Protein AF-A0A2Z6LNJ9-F1 (afdb_monomer_lite)

Foldseek 3Di:
DDDDDDDDDDDDDDDDDPDPPPDDDDDDDDPDDDDDFPDWDWWQQAHLPAGWIWGDDQFWIWIWHQDPVRDIGTLDIGGPRFGWQDKDKAADDPVPDDDDPQCPSTIWIWTFTLQQWTFTWGADNVVSDIDTPDIDHQDHGGDDDPGPRNDDDYDPD

pLDDT: mean 86.23, std 16.65, range [38.0, 98.31]

InterPro domains:
  IPR015943 WD40/YVTN repeat-like-containing domain superfamily [G3DSA:2.130.10.10] (36-157)
  IPR018846 RSE1/DDB1/CPSF1, first beta-propeller [PF10433] (37-156)
  IPR050358 RSE1/DDB1/CPSF1 [PTHR10644] (25-156)

Radius of gyration: 22.99 Å; chains: 1; bounding box: 45×40×74 Å

Organism: Trifolium subterraneum (NCBI:txid3900)

Sequence (157 aa):
MAVSEEECSSIKSAPSSSSSSSSRYYLSKSVLRPSAVLQVLYAHLRSPSSNDVVFGKETSIELVVIDEDGNVQTVCDQPVFGIIKDLAVLPWNDKFRARRPQTQGKDLLVALSDSGKLSLLTFCIEMNRFFPITHVQLSNPGNIRDLPGRMLAVDSR

Structure (mmCIF, N/CA/C/O backbone):
data_AF-A0A2Z6LNJ9-F1
#
_entry.id   AF-A0A2Z6LNJ9-F1
#
loop_
_atom_site.group_PDB
_atom_site.id
_atom_site.type_symbol
_atom_site.label_atom_id
_atom_site.label_alt_id
_atom_site.label_comp_id
_atom_site.label_asym_id
_atom_site.label_entity_id
_atom_site.label_seq_id
_atom_site.pdbx_PDB_ins_code
_atom_site.Cartn_x
_atom_site.Cartn_y
_atom_site.Cartn_z
_atom_site.occupancy
_atom_site.B_iso_or_equiv
_atom_site.auth_seq_id
_atom_site.auth_comp_id
_atom_site.auth_asym_id
_atom_site.auth_atom_id
_atom_site.pdbx_PDB_model_num
ATOM 1 N N . MET A 1 1 ? -11.981 -20.558 -36.343 1.00 41.06 1 MET A N 1
ATOM 2 C CA . MET A 1 1 ? -11.396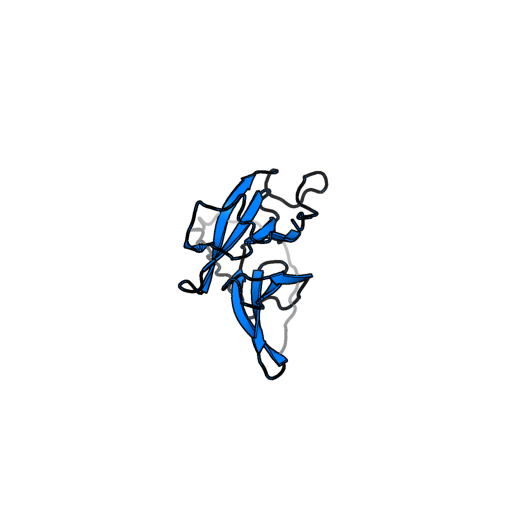 -19.831 -37.489 1.00 41.06 1 MET A CA 1
ATOM 3 C C . MET A 1 1 ? -9.911 -20.124 -37.493 1.00 41.06 1 MET A C 1
ATOM 5 O O . MET A 1 1 ? -9.313 -20.095 -36.426 1.00 41.06 1 MET A O 1
ATOM 9 N N . ALA A 1 2 ? -9.398 -20.544 -38.646 1.00 38.75 2 ALA A N 1
ATOM 10 C CA . ALA A 1 2 ? -8.081 -21.144 -38.820 1.00 38.75 2 ALA A CA 1
ATOM 11 C C . ALA A 1 2 ? -6.946 -20.140 -38.575 1.00 38.75 2 ALA A C 1
ATOM 13 O O . ALA A 1 2 ? -7.030 -18.991 -39.004 1.00 38.75 2 ALA A O 1
ATOM 14 N N . VAL A 1 3 ? -5.903 -20.600 -37.886 1.00 46.44 3 VAL A N 1
ATOM 15 C CA . VAL A 1 3 ? -4.615 -19.915 -37.764 1.00 46.44 3 VAL A CA 1
ATOM 16 C C . VAL A 1 3 ? -3.729 -20.519 -38.847 1.00 46.44 3 VAL A C 1
ATOM 18 O O . VAL A 1 3 ? -3.500 -21.726 -38.830 1.00 46.44 3 VAL A O 1
ATOM 21 N N . SER A 1 4 ? -3.313 -19.714 -39.819 1.00 45.34 4 SER A N 1
ATOM 22 C CA . SER A 1 4 ? -2.368 -20.144 -40.849 1.00 45.34 4 SER A CA 1
ATOM 23 C C . SER A 1 4 ? -0.954 -19.861 -40.355 1.00 45.34 4 SER A C 1
ATOM 25 O O . SER A 1 4 ? -0.609 -18.711 -40.082 1.00 45.34 4 SER A O 1
ATOM 27 N N . GLU A 1 5 ? -0.163 -20.917 -40.217 1.00 55.62 5 GLU A N 1
ATOM 28 C CA . GLU A 1 5 ? 1.285 -20.864 -40.050 1.00 55.62 5 GLU A CA 1
ATOM 29 C C . GLU A 1 5 ? 1.896 -20.690 -41.445 1.00 55.62 5 GLU A C 1
ATOM 31 O O . GLU A 1 5 ? 1.612 -21.496 -42.328 1.00 55.62 5 GLU A O 1
ATOM 36 N N . GLU A 1 6 ? 2.708 -19.654 -41.668 1.00 48.50 6 GLU A N 1
ATOM 37 C CA . GLU A 1 6 ? 3.551 -19.580 -42.864 1.00 48.50 6 GLU A CA 1
ATOM 38 C C . GLU A 1 6 ? 4.981 -19.156 -42.524 1.00 48.50 6 GLU A C 1
ATOM 40 O O . GLU A 1 6 ? 5.261 -18.384 -41.605 1.00 48.50 6 GLU A O 1
ATOM 45 N N . GLU A 1 7 ? 5.868 -19.781 -43.282 1.00 38.00 7 GLU A N 1
ATOM 46 C CA . GLU A 1 7 ? 7.228 -20.177 -42.974 1.00 38.00 7 GLU A CA 1
ATOM 47 C C . GLU A 1 7 ? 8.279 -19.124 -43.359 1.00 38.00 7 GLU A C 1
ATOM 49 O O . GLU A 1 7 ? 8.075 -18.225 -44.176 1.00 38.00 7 GLU A O 1
ATOM 54 N N . CYS A 1 8 ? 9.448 -19.275 -42.745 1.00 44.41 8 CYS A N 1
ATOM 55 C CA . CYS A 1 8 ? 10.665 -18.503 -42.947 1.00 44.41 8 CYS A CA 1
ATOM 56 C C . CYS A 1 8 ? 11.163 -18.575 -44.407 1.00 44.41 8 CYS A C 1
ATOM 58 O O . CYS A 1 8 ? 11.363 -19.670 -44.925 1.00 44.41 8 CYS A O 1
ATOM 60 N N . SER A 1 9 ? 11.478 -17.444 -45.060 1.00 45.81 9 SER A N 1
ATOM 61 C CA . SER A 1 9 ? 12.360 -17.474 -46.242 1.00 45.81 9 SER A CA 1
ATOM 62 C C . SER A 1 9 ? 13.163 -16.186 -46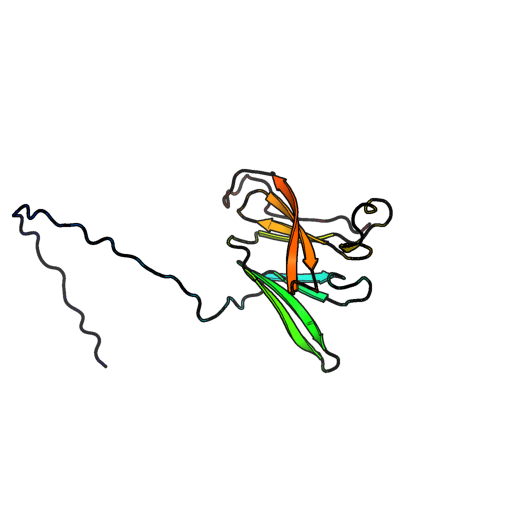.502 1.00 45.81 9 SER A C 1
ATOM 64 O O . SER A 1 9 ? 12.643 -15.085 -46.647 1.00 45.81 9 SER A O 1
ATOM 66 N N . SER A 1 10 ? 14.478 -16.414 -46.588 1.00 43.00 10 SER A N 1
ATOM 67 C CA . SER A 1 10 ? 15.444 -15.899 -47.569 1.00 43.00 10 SER A CA 1
ATOM 68 C C . SER A 1 10 ? 15.731 -14.393 -47.681 1.00 43.00 10 SER A C 1
ATOM 70 O O . SER A 1 10 ? 14.988 -13.604 -48.257 1.00 43.00 10 SER A O 1
ATOM 72 N N . ILE A 1 11 ? 16.958 -14.050 -47.274 1.00 48.50 11 ILE A N 1
ATOM 73 C CA . ILE A 1 11 ? 17.667 -12.794 -47.549 1.00 48.50 11 ILE A CA 1
ATOM 74 C C . ILE A 1 11 ? 17.762 -12.562 -49.069 1.00 48.50 11 ILE A C 1
ATOM 76 O O . ILE A 1 11 ? 18.410 -13.331 -49.781 1.00 48.50 11 ILE A O 1
ATOM 80 N N . LYS A 1 12 ? 17.178 -11.462 -49.557 1.00 41.31 12 LYS A N 1
ATOM 81 C CA . LYS A 1 12 ? 17.527 -10.829 -5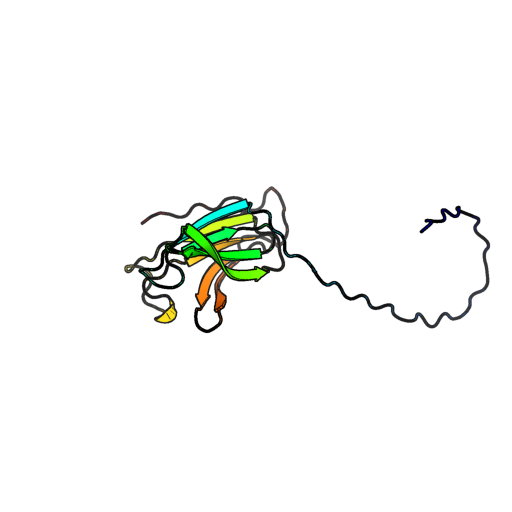0.838 1.00 41.31 12 LYS A CA 1
ATOM 82 C C . LYS A 1 12 ? 17.759 -9.338 -50.607 1.00 41.31 12 LYS A C 1
ATOM 84 O O . LYS A 1 12 ? 16.894 -8.635 -50.095 1.00 41.31 12 LYS A O 1
ATOM 89 N N . SER A 1 13 ? 18.958 -8.884 -50.945 1.00 53.59 13 SER A N 1
ATOM 90 C CA . SER A 1 13 ? 19.441 -7.514 -50.779 1.00 53.59 13 SER A CA 1
ATOM 91 C C . SER A 1 13 ? 19.030 -6.598 -51.947 1.00 53.59 13 SER A C 1
ATOM 93 O O . SER A 1 13 ? 19.048 -7.032 -53.096 1.00 53.59 13 SER A O 1
ATOM 95 N N . ALA A 1 14 ? 18.818 -5.313 -51.609 1.00 45.19 14 ALA A N 1
ATOM 96 C CA . ALA A 1 14 ? 18.644 -4.098 -52.439 1.00 45.19 14 ALA A CA 1
ATOM 97 C C . ALA A 1 14 ? 17.210 -3.765 -52.931 1.00 45.19 14 ALA A C 1
ATOM 99 O O . ALA A 1 14 ? 16.440 -4.689 -53.179 1.00 45.19 14 ALA A O 1
ATOM 100 N N . PRO A 1 15 ? 16.826 -2.471 -53.110 1.00 46.56 15 PRO A N 1
ATOM 101 C CA . PRO A 1 15 ? 17.623 -1.234 -53.086 1.00 46.56 15 PRO A CA 1
ATOM 102 C C . PRO A 1 15 ? 17.237 -0.238 -51.968 1.00 46.56 15 PRO A C 1
ATOM 104 O O . PRO A 1 15 ? 16.186 -0.331 -51.340 1.00 46.56 15 PRO A O 1
ATOM 107 N N . SER A 1 16 ? 18.106 0.747 -51.728 1.00 54.59 16 SER A N 1
ATOM 108 C CA . SER A 1 16 ? 17.915 1.858 -50.789 1.00 54.59 16 SER A CA 1
ATOM 109 C C . SER A 1 16 ? 16.781 2.790 -51.233 1.00 54.59 16 SER A C 1
ATOM 111 O O . SER A 1 16 ? 17.012 3.816 -51.872 1.00 54.59 16 SER A O 1
ATOM 113 N N . SER A 1 17 ? 15.544 2.442 -50.888 1.00 55.84 17 SER A N 1
ATOM 114 C CA . SER A 1 17 ? 14.430 3.385 -50.870 1.00 55.84 17 SER A CA 1
ATOM 115 C C . SER A 1 17 ? 14.550 4.249 -49.620 1.00 55.84 17 SER A C 1
ATOM 117 O O . SER A 1 17 ? 14.635 3.712 -48.514 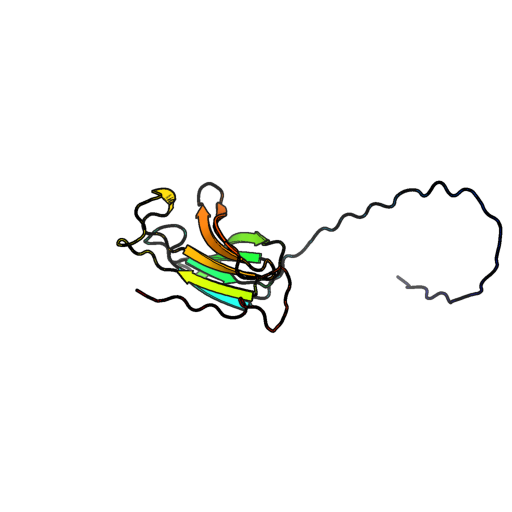1.00 55.84 17 SER A O 1
ATOM 119 N N . SER A 1 18 ? 14.538 5.571 -49.778 1.00 59.91 18 SER A N 1
ATOM 120 C CA . SER A 1 18 ? 14.368 6.532 -48.689 1.00 59.91 18 SER A CA 1
ATOM 121 C C . SER A 1 18 ? 13.032 6.269 -47.988 1.00 59.91 18 SER A C 1
ATOM 123 O O . SER A 1 18 ? 11.999 6.831 -48.351 1.00 59.91 18 SER A O 1
ATOM 125 N N . SER A 1 19 ? 13.032 5.355 -47.021 1.00 60.78 19 SER A N 1
ATOM 126 C CA . SER A 1 19 ? 11.863 5.054 -46.216 1.00 60.78 19 SER A CA 1
ATOM 127 C C . SER A 1 19 ? 11.630 6.251 -45.310 1.00 60.78 19 SER A C 1
ATOM 129 O O . SER A 1 19 ? 12.362 6.441 -44.337 1.00 60.78 19 SER A O 1
ATOM 131 N N . SER A 1 20 ? 10.618 7.063 -45.614 1.00 62.84 20 SER A N 1
ATOM 132 C CA . SER A 1 20 ? 9.990 7.895 -44.594 1.00 62.84 20 SER A CA 1
ATOM 133 C C . SER A 1 20 ? 9.550 6.936 -43.494 1.00 62.84 20 SER A C 1
ATOM 135 O O . SER A 1 20 ? 8.571 6.205 -43.660 1.00 62.84 20 SER A O 1
ATOM 137 N N . SER A 1 21 ? 10.335 6.835 -42.424 1.00 68.44 21 SER A N 1
ATOM 138 C CA . SER A 1 21 ? 10.027 5.955 -41.309 1.00 68.44 21 SER A CA 1
ATOM 139 C C . SER A 1 21 ? 8.726 6.464 -40.698 1.00 68.44 21 SER A C 1
ATOM 141 O O . SER A 1 21 ? 8.740 7.436 -39.943 1.00 68.44 21 SER A O 1
ATOM 143 N N . SER A 1 22 ? 7.582 5.882 -41.065 1.00 77.56 22 SER A N 1
ATOM 144 C CA . SER A 1 22 ? 6.335 6.233 -40.400 1.00 77.56 22 SER A CA 1
ATOM 145 C C . SER A 1 22 ? 6.485 5.776 -38.953 1.00 77.56 22 SER A C 1
ATOM 147 O O . SER A 1 22 ? 6.569 4.571 -38.689 1.00 77.56 22 SER A O 1
ATOM 149 N N . SER A 1 23 ? 6.591 6.722 -38.027 1.00 83.94 23 SER A N 1
ATOM 150 C CA . SER A 1 23 ? 6.661 6.424 -36.602 1.00 83.94 23 SER A CA 1
ATOM 151 C C . SER A 1 23 ? 5.444 5.587 -36.214 1.00 83.94 23 SER A C 1
ATOM 153 O O . SER A 1 23 ? 4.304 5.989 -36.448 1.00 83.94 23 SER A O 1
ATOM 155 N N . ARG A 1 24 ? 5.680 4.390 -35.669 1.00 89.00 24 ARG A N 1
ATOM 156 C CA . ARG A 1 24 ? 4.618 3.533 -35.134 1.00 89.00 24 ARG A CA 1
ATOM 157 C C . ARG A 1 24 ? 4.393 3.895 -33.673 1.00 89.00 24 ARG A C 1
ATOM 159 O O . ARG A 1 24 ? 5.348 3.944 -32.902 1.00 89.00 24 ARG A O 1
ATOM 166 N N . TYR A 1 25 ? 3.138 4.117 -33.307 1.00 92.62 25 TYR A N 1
ATOM 167 C CA . TYR A 1 25 ? 2.724 4.434 -31.945 1.00 92.62 25 TYR A CA 1
ATOM 168 C C . TYR A 1 25 ? 1.860 3.295 -31.414 1.00 92.62 25 TYR A C 1
ATOM 170 O O . TYR A 1 25 ? 0.967 2.817 -32.112 1.00 92.62 25 TYR A O 1
ATOM 178 N N . TYR A 1 26 ? 2.122 2.873 -30.181 1.00 93.88 26 TYR A N 1
ATOM 179 C CA . TYR A 1 26 ? 1.367 1.821 -29.508 1.00 93.88 26 TYR A CA 1
ATOM 180 C C . TYR A 1 26 ? 0.755 2.373 -28.222 1.00 93.88 26 TYR A C 1
ATOM 182 O O . TYR A 1 26 ? 1.386 3.164 -27.521 1.00 93.88 26 TYR A O 1
ATOM 190 N N . LEU A 1 27 ? -0.466 1.936 -27.907 1.00 95.62 27 LEU A N 1
ATOM 191 C CA . LEU A 1 27 ? -1.158 2.245 -26.659 1.00 95.62 27 LEU A CA 1
ATOM 192 C C . LEU A 1 27 ? -1.334 0.956 -25.857 1.00 95.62 27 LEU A C 1
ATOM 194 O O . LEU A 1 27 ? -1.903 -0.011 -26.357 1.00 95.62 27 LEU A O 1
ATOM 198 N N . SER A 1 28 ? -0.878 0.962 -24.606 1.00 92.88 28 SER A N 1
ATOM 199 C CA . SER A 1 28 ? -1.131 -0.125 -23.660 1.00 92.88 28 SER A CA 1
ATOM 200 C C . SER A 1 28 ? -2.338 0.209 -22.783 1.00 92.88 28 SER A C 1
ATOM 202 O O . SER A 1 28 ? -2.459 1.334 -22.293 1.00 92.88 28 SER A O 1
ATOM 204 N N . LYS A 1 29 ? -3.235 -0.762 -22.585 1.00 93.62 29 LYS A N 1
ATOM 205 C CA . LYS A 1 29 ? -4.405 -0.644 -21.708 1.00 93.62 29 LYS A CA 1
ATOM 206 C C . LYS A 1 29 ? -4.655 -1.967 -20.993 1.00 93.62 29 LYS A C 1
ATOM 208 O O . LYS A 1 29 ? -4.731 -3.012 -21.632 1.00 93.62 29 LYS A O 1
ATOM 213 N N . SER A 1 30 ? -4.857 -1.907 -19.682 1.00 89.94 30 SER A N 1
ATOM 214 C CA . SER A 1 30 ? -5.274 -3.063 -18.887 1.00 89.94 30 SER A CA 1
ATOM 215 C C . SER A 1 30 ? -6.797 -3.178 -18.889 1.00 89.94 30 SER A C 1
ATOM 217 O O . SER A 1 30 ? -7.490 -2.222 -18.540 1.00 89.94 30 SER A O 1
ATOM 219 N N . VAL A 1 31 ? -7.319 -4.338 -19.290 1.00 93.12 31 VAL A N 1
ATOM 220 C CA . VAL A 1 31 ? -8.765 -4.634 -19.253 1.00 93.12 31 VAL A CA 1
ATOM 221 C C . VAL A 1 31 ? -9.172 -5.166 -17.882 1.00 93.12 31 VAL A C 1
ATOM 223 O O . VAL A 1 31 ? -10.184 -4.747 -17.330 1.00 93.12 31 VAL A O 1
ATOM 226 N N . LEU A 1 32 ? -8.351 -6.050 -17.317 1.00 90.81 32 LEU A N 1
ATOM 227 C CA . LEU A 1 32 ? -8.523 -6.598 -15.978 1.00 90.81 32 LEU A CA 1
ATOM 228 C C . LEU A 1 32 ? -7.363 -6.144 -15.102 1.00 90.81 32 LEU A C 1
ATOM 230 O O . LEU A 1 32 ? -6.213 -6.101 -15.549 1.00 90.81 32 LEU A O 1
ATOM 234 N N . ARG A 1 33 ? -7.675 -5.784 -13.858 1.00 87.38 33 ARG A N 1
ATOM 235 C CA . ARG A 1 33 ? -6.654 -5.461 -12.862 1.00 87.38 33 ARG A CA 1
ATOM 236 C C . ARG A 1 33 ? -6.112 -6.748 -12.237 1.00 87.38 33 ARG A C 1
ATOM 238 O O . ARG A 1 33 ? -6.850 -7.732 -12.165 1.00 87.38 33 ARG A O 1
ATOM 245 N N . PRO A 1 34 ? -4.853 -6.750 -11.771 1.00 86.81 34 PRO A N 1
ATOM 246 C CA . PRO A 1 34 ? -4.321 -7.861 -10.996 1.00 86.81 34 PRO A CA 1
ATOM 247 C C . PRO A 1 34 ? -5.220 -8.181 -9.795 1.00 86.81 34 PRO A C 1
ATOM 249 O O . PRO A 1 34 ? -5.702 -7.279 -9.104 1.00 86.81 34 PRO A O 1
ATOM 252 N N . SER A 1 35 ? -5.441 -9.470 -9.551 1.00 91.94 35 SER A N 1
ATOM 253 C CA . SER A 1 35 ? -6.284 -9.973 -8.458 1.00 91.94 35 SER A CA 1
ATOM 254 C C . SER A 1 35 ? -5.493 -10.686 -7.362 1.00 91.94 35 SER A C 1
ATOM 256 O O . SER A 1 35 ? -6.022 -10.899 -6.276 1.00 91.94 35 SER A O 1
ATOM 258 N N . ALA A 1 36 ? -4.233 -11.046 -7.618 1.00 97.12 36 ALA A N 1
ATOM 259 C CA . ALA A 1 36 ? -3.391 -11.708 -6.632 1.00 97.12 36 ALA A CA 1
ATOM 260 C C . ALA A 1 36 ? -3.060 -10.756 -5.473 1.00 97.12 36 ALA A C 1
ATOM 262 O O . ALA A 1 36 ? -2.456 -9.700 -5.676 1.00 97.12 36 ALA A O 1
ATOM 263 N N . VAL A 1 37 ? -3.445 -11.156 -4.261 1.00 97.88 37 VAL A N 1
ATOM 264 C CA . VAL A 1 37 ? -3.127 -10.458 -3.013 1.00 97.88 37 VAL A CA 1
ATOM 265 C C . VAL A 1 37 ? -1.888 -11.106 -2.407 1.00 97.88 37 VAL A C 1
ATOM 267 O O . VAL A 1 37 ? -1.889 -12.302 -2.125 1.00 97.88 37 VAL A O 1
ATOM 270 N N . LEU A 1 38 ? -0.825 -10.323 -2.232 1.00 97.25 38 LEU A N 1
ATOM 271 C CA . LEU A 1 38 ? 0.447 -10.793 -1.677 1.00 97.25 38 LEU A CA 1
ATOM 272 C C . LEU A 1 38 ? 0.575 -10.464 -0.189 1.00 97.25 38 LEU A C 1
ATOM 274 O O . LEU A 1 38 ? 1.268 -11.166 0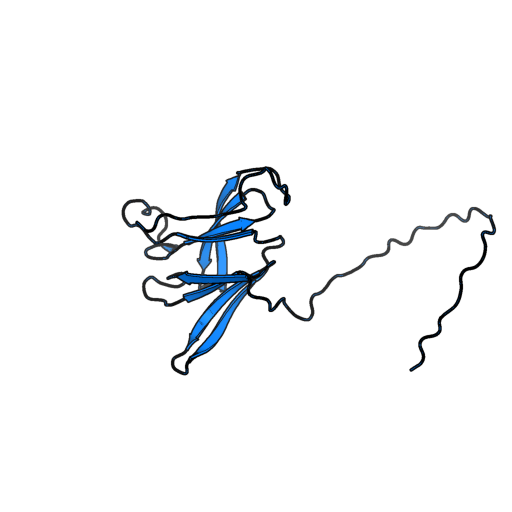.542 1.00 97.25 38 LEU A O 1
ATOM 278 N N . GLN A 1 39 ? -0.083 -9.392 0.253 1.00 97.06 39 GLN A N 1
ATOM 279 C CA . GLN A 1 39 ? -0.053 -8.919 1.631 1.00 97.06 39 GLN A CA 1
ATOM 280 C C . GLN A 1 39 ? -1.432 -8.421 2.053 1.00 97.06 39 GLN A C 1
ATOM 282 O O . GLN A 1 39 ? -2.156 -7.832 1.250 1.00 97.06 39 GLN A O 1
ATOM 287 N N . VAL A 1 40 ? -1.773 -8.634 3.322 1.00 97.88 40 VAL A N 1
ATOM 288 C CA . VAL A 1 40 ? -3.015 -8.154 3.932 1.00 97.88 40 VAL A CA 1
ATOM 289 C C . VAL A 1 40 ? -2.661 -7.430 5.220 1.00 97.88 40 VAL A C 1
ATOM 291 O O . VAL A 1 40 ? -1.963 -7.985 6.067 1.00 97.88 40 VAL A O 1
ATOM 294 N N . LEU A 1 41 ? -3.138 -6.198 5.363 1.00 97.69 41 LEU A N 1
ATOM 295 C CA . LEU A 1 41 ? -2.893 -5.356 6.531 1.00 97.69 41 LEU A CA 1
ATOM 296 C C . LEU A 1 41 ? -4.211 -4.832 7.095 1.00 97.69 41 LEU A C 1
ATOM 298 O O . LEU A 1 41 ? -5.119 -4.511 6.334 1.00 97.69 41 LEU A O 1
ATOM 302 N N . TYR A 1 42 ? -4.277 -4.694 8.417 1.00 96.44 42 TYR A N 1
ATOM 303 C CA . TYR A 1 42 ? -5.395 -4.074 9.131 1.00 96.44 42 TYR A CA 1
ATOM 304 C C . TYR A 1 42 ? -4.958 -2.720 9.683 1.00 96.44 42 TYR A C 1
ATOM 306 O O . TYR A 1 42 ? -3.887 -2.631 10.285 1.00 96.44 42 TYR A O 1
ATOM 314 N N . ALA A 1 43 ? -5.756 -1.674 9.465 1.00 95.56 43 ALA A N 1
ATOM 315 C CA . ALA A 1 43 ? -5.399 -0.311 9.857 1.00 95.56 43 ALA A CA 1
ATOM 316 C C . ALA A 1 43 ? -6.621 0.613 9.999 1.00 95.56 43 ALA A C 1
ATOM 318 O O . ALA A 1 43 ? -7.697 0.321 9.484 1.00 95.56 43 ALA A O 1
ATOM 319 N N . HIS A 1 44 ? -6.412 1.771 10.626 1.00 95.25 44 HIS A N 1
ATOM 320 C CA . HIS A 1 44 ? -7.386 2.861 10.756 1.00 95.25 44 HIS A CA 1
ATOM 321 C C . HIS A 1 44 ? -7.011 4.017 9.811 1.00 95.25 44 HIS A C 1
ATOM 323 O O . HIS A 1 44 ? -6.466 5.046 10.221 1.00 95.25 44 HIS A O 1
ATOM 329 N N . LEU A 1 45 ? -7.211 3.831 8.503 1.00 95.50 45 LEU A N 1
ATOM 330 C CA . LEU A 1 45 ? -6.702 4.738 7.463 1.00 95.50 45 LEU A CA 1
ATOM 331 C C . LEU A 1 45 ? -7.700 5.828 7.076 1.00 95.50 45 LEU A C 1
ATOM 333 O O . LEU A 1 45 ? -7.300 6.944 6.737 1.00 95.50 45 LEU A O 1
ATOM 337 N N . ARG A 1 46 ? -9.001 5.519 7.084 1.00 94.81 46 ARG A N 1
ATOM 338 C CA . ARG A 1 46 ? -10.058 6.490 6.765 1.00 94.81 46 ARG A CA 1
ATOM 339 C C . ARG A 1 46 ? -10.350 7.388 7.964 1.00 94.81 46 ARG A C 1
ATOM 341 O O . ARG A 1 46 ? -10.383 8.613 7.803 1.00 94.81 46 ARG A O 1
ATOM 348 N N . SER A 1 47 ? -10.493 6.817 9.155 1.00 93.38 47 SER A N 1
ATOM 349 C CA . SER A 1 47 ? -10.720 7.520 10.422 1.00 93.38 47 SER A CA 1
ATOM 350 C C . SER A 1 47 ? -10.123 6.727 11.595 1.00 93.38 47 SER A C 1
ATOM 352 O O . SER A 1 47 ? -9.837 5.550 11.430 1.00 93.38 47 SER A O 1
ATOM 354 N N . PRO A 1 48 ? -9.983 7.314 12.798 1.00 91.31 48 PRO A N 1
ATOM 355 C CA . PRO A 1 48 ? -9.464 6.594 13.971 1.00 91.31 48 PRO A CA 1
ATOM 356 C C . PRO A 1 48 ? -10.323 5.400 14.420 1.00 91.31 48 PRO A C 1
ATOM 358 O O . PRO A 1 48 ? -9.884 4.584 15.219 1.00 91.31 48 PRO A O 1
ATOM 361 N N . SER A 1 49 ? -11.569 5.328 13.950 1.00 91.31 49 SER A N 1
ATOM 362 C CA . SER A 1 49 ? -12.541 4.283 14.277 1.00 91.31 49 SER A CA 1
ATOM 363 C C . SER A 1 49 ? -12.839 3.348 13.103 1.00 91.31 49 SER A C 1
ATOM 365 O O . SER A 1 49 ? -13.709 2.487 13.225 1.00 91.31 49 SER A O 1
ATOM 367 N N . SER A 1 50 ? -12.193 3.538 11.947 1.00 93.38 50 SER A N 1
ATOM 368 C CA . SER A 1 50 ? -12.448 2.706 10.776 1.00 93.38 50 SER A CA 1
ATOM 369 C C . SER A 1 50 ? -11.685 1.391 10.863 1.00 93.38 50 SER A C 1
ATOM 371 O O . SER A 1 50 ? -10.488 1.378 11.113 1.00 93.38 50 SER A O 1
ATOM 373 N N . ASN A 1 51 ? -12.374 0.287 10.590 1.00 93.75 51 ASN A N 1
ATOM 374 C CA . ASN A 1 51 ? -11.739 -1.014 10.416 1.00 93.75 51 ASN A CA 1
ATOM 375 C C . ASN A 1 51 ? -11.448 -1.214 8.932 1.00 93.75 51 ASN A C 1
ATOM 377 O O . ASN A 1 51 ? -12.310 -1.669 8.178 1.00 93.75 51 ASN A O 1
ATOM 381 N N . ASP A 1 52 ? -10.255 -0.810 8.509 1.00 96.62 52 ASP A N 1
ATOM 382 C CA . ASP A 1 52 ? -9.849 -0.901 7.116 1.00 96.62 52 ASP A CA 1
ATOM 383 C C . ASP A 1 52 ? -8.929 -2.094 6.885 1.00 96.62 52 ASP A C 1
ATOM 385 O O . ASP A 1 52 ? -8.066 -2.413 7.709 1.00 96.62 52 ASP A O 1
ATOM 389 N N . VAL A 1 53 ? -9.086 -2.720 5.721 1.00 98.06 53 VAL A N 1
ATOM 390 C CA . VAL A 1 53 ? -8.196 -3.776 5.248 1.00 98.06 53 VAL A CA 1
ATOM 391 C C . VAL A 1 53 ? -7.494 -3.285 3.992 1.00 98.06 53 VAL A C 1
ATOM 393 O O . VAL A 1 53 ? -8.118 -2.752 3.076 1.00 98.06 53 VAL A O 1
ATOM 396 N N . VAL A 1 54 ? -6.180 -3.454 3.940 1.00 98.19 54 VAL A N 1
ATOM 397 C CA . VAL A 1 54 ? -5.375 -3.129 2.764 1.00 98.19 54 VAL A CA 1
ATOM 398 C C . VAL A 1 54 ? -4.849 -4.408 2.151 1.00 98.19 54 VAL A C 1
ATOM 400 O O . VAL A 1 54 ? -4.152 -5.181 2.808 1.00 98.19 54 VAL A O 1
ATOM 403 N N . PHE A 1 55 ? -5.134 -4.594 0.870 1.00 98.31 55 PHE A N 1
ATOM 404 C CA . PHE A 1 55 ? -4.505 -5.601 0.038 1.00 98.31 55 PHE A CA 1
ATOM 405 C C . PHE A 1 55 ? -3.308 -4.989 -0.688 1.00 98.31 55 PHE A C 1
ATOM 407 O O . PHE A 1 55 ? -3.438 -4.106 -1.540 1.00 98.31 55 PHE A O 1
ATOM 414 N N . GLY A 1 56 ? -2.122 -5.485 -0.347 1.00 97.75 56 GLY A N 1
ATOM 415 C CA . GLY A 1 56 ? -0.909 -5.277 -1.121 1.00 97.75 56 GLY A CA 1
ATOM 416 C C . GLY A 1 56 ? -0.875 -6.260 -2.277 1.00 97.75 56 GLY A C 1
ATOM 417 O O . GLY A 1 56 ? -0.621 -7.450 -2.075 1.00 97.75 56 GLY A O 1
ATOM 418 N N . LYS A 1 57 ? -1.135 -5.770 -3.487 1.00 97.06 57 LYS A N 1
ATOM 419 C CA . LYS A 1 57 ? -0.879 -6.520 -4.720 1.00 97.06 57 LYS A CA 1
ATOM 420 C C . LYS A 1 57 ? 0.525 -6.193 -5.217 1.00 97.06 57 LYS A C 1
ATOM 422 O O . LYS A 1 57 ? 1.204 -5.326 -4.680 1.00 97.06 57 LYS A O 1
ATOM 427 N N . GLU A 1 58 ? 0.969 -6.860 -6.275 1.00 95.62 58 GLU A N 1
ATOM 428 C CA . GLU A 1 58 ? 2.305 -6.608 -6.830 1.00 95.62 58 GLU A CA 1
ATOM 429 C C . GLU A 1 58 ? 2.476 -5.165 -7.341 1.00 95.62 58 GLU A C 1
ATOM 431 O O . GLU A 1 58 ? 3.511 -4.544 -7.115 1.00 95.62 58 GLU A O 1
ATOM 436 N N . THR A 1 59 ? 1.459 -4.619 -8.017 1.00 96.62 59 THR A N 1
ATOM 437 C CA . THR A 1 59 ? 1.543 -3.327 -8.731 1.00 96.62 59 THR A CA 1
ATOM 438 C C . THR A 1 59 ? 0.460 -2.322 -8.336 1.00 96.62 59 THR A C 1
ATOM 440 O O . THR A 1 59 ? 0.403 -1.214 -8.884 1.00 96.62 59 THR A O 1
ATOM 443 N N . SER A 1 60 ? -0.397 -2.671 -7.376 1.00 97.19 60 SER A N 1
ATOM 444 C CA . SER A 1 60 ? -1.417 -1.773 -6.839 1.00 97.19 60 SER A CA 1
ATOM 445 C C . SER A 1 60 ? -1.654 -1.996 -5.347 1.00 97.19 60 SER A C 1
ATOM 447 O O . SER A 1 60 ? -1.345 -3.051 -4.793 1.00 97.19 60 SER A O 1
ATOM 449 N N . ILE A 1 61 ? -2.180 -0.960 -4.700 1.00 97.94 61 ILE A N 1
ATOM 450 C CA . ILE A 1 61 ? -2.647 -0.989 -3.316 1.00 97.94 61 ILE A CA 1
ATOM 451 C C . ILE A 1 61 ? -4.162 -0.871 -3.374 1.00 97.94 61 ILE A C 1
ATOM 453 O O . ILE A 1 61 ? -4.683 0.097 -3.934 1.00 97.94 61 ILE A O 1
ATOM 457 N N . GLU A 1 62 ? -4.857 -1.834 -2.786 1.00 97.94 62 GLU A N 1
ATOM 458 C CA . GLU A 1 62 ? -6.311 -1.833 -2.726 1.00 97.94 62 GLU A CA 1
ATOM 459 C C . GLU A 1 62 ? -6.777 -1.687 -1.277 1.00 97.94 62 GLU A C 1
ATOM 461 O O . GLU A 1 62 ? -6.373 -2.443 -0.398 1.00 97.94 62 GLU A O 1
ATOM 466 N N . LEU A 1 63 ? -7.611 -0.682 -1.025 1.00 98.06 63 LEU A N 1
ATOM 467 C CA . LEU A 1 63 ? -8.292 -0.468 0.244 1.00 98.06 63 LEU A CA 1
ATOM 468 C C . LEU A 1 63 ? -9.678 -1.096 0.157 1.00 98.06 63 LEU A C 1
ATOM 470 O O . LEU A 1 63 ? -10.468 -0.724 -0.716 1.00 98.06 63 LEU A O 1
ATOM 474 N N . VAL A 1 64 ? -9.985 -1.989 1.089 1.00 97.62 64 VAL A N 1
ATOM 475 C CA . VAL A 1 64 ? -11.280 -2.655 1.189 1.00 97.62 64 VAL A CA 1
ATOM 476 C C . VAL A 1 64 ? -11.859 -2.522 2.594 1.00 97.62 64 VAL A C 1
ATOM 478 O O . VAL A 1 64 ? -11.154 -2.260 3.572 1.00 97.62 64 VAL A O 1
ATOM 481 N N . VAL A 1 65 ? -13.170 -2.702 2.682 1.00 96.62 65 VAL A N 1
ATOM 482 C CA . VAL A 1 65 ? -13.932 -2.750 3.929 1.00 96.62 65 VAL A CA 1
ATOM 483 C C . VAL A 1 65 ? -14.766 -4.015 3.948 1.00 96.62 65 VAL A C 1
ATOM 485 O O . VAL A 1 65 ? -15.195 -4.487 2.898 1.00 96.62 65 VAL A O 1
ATOM 488 N N . ILE A 1 66 ? -14.976 -4.565 5.137 1.00 95.25 66 ILE A N 1
ATOM 489 C CA . ILE A 1 66 ? -15.894 -5.683 5.338 1.00 95.25 66 ILE A CA 1
ATOM 490 C C . ILE A 1 66 ? -17.205 -5.077 5.831 1.00 95.25 66 ILE A C 1
ATOM 492 O O . ILE A 1 66 ? -17.198 -4.343 6.822 1.00 95.25 66 ILE A O 1
ATOM 496 N N . ASP A 1 67 ? -18.292 -5.309 5.101 1.00 92.25 67 ASP A N 1
ATOM 497 C CA . ASP A 1 67 ? -19.618 -4.840 5.500 1.00 92.25 67 ASP A CA 1
ATOM 498 C C . ASP A 1 67 ? -20.237 -5.719 6.601 1.00 92.25 67 ASP A C 1
ATOM 500 O O . ASP A 1 67 ? -19.651 -6.709 7.044 1.00 92.25 67 ASP A O 1
ATOM 504 N N . GLU A 1 68 ? -21.413 -5.324 7.091 1.00 93.44 68 GLU A N 1
ATOM 505 C CA . GLU A 1 68 ? -22.112 -6.026 8.177 1.00 93.44 68 GLU A CA 1
ATOM 506 C C . GLU A 1 68 ? -22.533 -7.452 7.788 1.00 93.44 68 GLU A C 1
ATOM 508 O O . GLU A 1 68 ? -22.607 -8.329 8.648 1.00 93.44 68 GLU A O 1
ATOM 513 N N . ASP A 1 69 ? -22.738 -7.694 6.491 1.00 95.44 69 ASP A N 1
ATOM 514 C CA . ASP A 1 69 ? -23.067 -9.003 5.927 1.00 95.44 69 ASP A CA 1
ATOM 515 C C . ASP A 1 69 ? -21.813 -9.879 5.713 1.00 95.44 69 ASP A C 1
ATOM 517 O O . ASP A 1 69 ? -21.914 -11.044 5.323 1.00 95.44 69 ASP A O 1
ATOM 521 N N . GLY A 1 70 ? -20.618 -9.337 5.979 1.00 92.75 70 GLY A N 1
ATOM 522 C CA . GLY A 1 70 ? -19.337 -10.021 5.828 1.00 92.75 70 GLY A CA 1
ATOM 523 C C . GLY A 1 70 ? -18.765 -9.990 4.409 1.00 92.75 70 GLY A C 1
ATOM 524 O O . GLY A 1 70 ? -17.777 -10.678 4.138 1.00 92.75 70 GLY A O 1
ATOM 525 N N . ASN A 1 71 ? -19.340 -9.206 3.494 1.00 95.75 71 ASN A N 1
ATOM 526 C CA . ASN A 1 71 ? -18.812 -9.060 2.143 1.00 95.75 71 ASN A CA 1
ATOM 527 C C . ASN A 1 71 ? -17.663 -8.053 2.108 1.00 95.75 71 ASN A C 1
ATOM 529 O O . ASN A 1 71 ? -17.668 -7.019 2.777 1.00 95.75 71 ASN A O 1
ATOM 533 N N . VAL A 1 72 ? -16.678 -8.342 1.260 1.00 95.81 72 VAL A N 1
ATOM 534 C CA . VAL A 1 72 ? -15.539 -7.456 1.024 1.00 95.81 72 VAL A CA 1
ATOM 535 C C . VAL A 1 72 ? -15.895 -6.466 -0.081 1.00 95.81 72 VAL A C 1
ATOM 537 O O . VAL A 1 72 ? -16.138 -6.862 -1.220 1.00 95.81 72 VAL A O 1
ATOM 540 N N . GLN A 1 73 ? -15.885 -5.175 0.244 1.00 95.88 73 GLN A N 1
ATOM 541 C CA . GLN A 1 73 ? -16.143 -4.092 -0.700 1.00 95.88 73 GLN A CA 1
ATOM 542 C C . GLN A 1 73 ? -14.886 -3.256 -0.933 1.00 95.88 73 GLN A C 1
ATOM 544 O O . GLN A 1 73 ? -14.264 -2.755 0.005 1.00 95.88 73 GLN A O 1
ATOM 549 N N . THR A 1 74 ? -14.532 -3.056 -2.201 1.00 95.25 74 THR A N 1
ATOM 550 C CA . THR A 1 74 ? -13.426 -2.178 -2.586 1.00 95.25 74 THR A CA 1
ATOM 551 C C . THR A 1 74 ? -13.811 -0.713 -2.411 1.00 95.25 74 THR A C 1
ATOM 553 O O . THR A 1 74 ? -14.767 -0.231 -3.014 1.00 95.25 74 THR A O 1
ATOM 556 N N . VAL A 1 75 ? -13.009 0.022 -1.642 1.00 96.62 75 VAL A N 1
ATOM 557 C CA . VAL A 1 75 ? -13.102 1.483 -1.513 1.00 96.62 75 VAL A CA 1
ATOM 558 C C . VAL A 1 75 ? -12.264 2.165 -2.596 1.00 96.62 75 VAL A C 1
ATOM 560 O O . VAL A 1 75 ? -12.716 3.108 -3.247 1.00 96.62 75 VAL A O 1
ATOM 563 N N . CYS A 1 76 ? -11.034 1.688 -2.801 1.00 96.44 76 CYS A N 1
ATOM 564 C CA . CYS A 1 76 ? -10.089 2.243 -3.768 1.00 96.44 76 CYS A CA 1
ATOM 565 C C . CYS A 1 76 ? -9.110 1.160 -4.243 1.00 96.44 76 CYS A C 1
ATOM 567 O O . CYS A 1 76 ? -8.577 0.435 -3.413 1.00 96.44 76 CYS A O 1
ATOM 569 N N . ASP A 1 77 ? -8.825 1.091 -5.547 1.00 96.25 77 ASP A N 1
ATOM 570 C CA . ASP A 1 77 ? -7.722 0.300 -6.118 1.00 96.25 77 ASP A CA 1
ATOM 571 C C . ASP A 1 77 ? -6.781 1.246 -6.870 1.00 96.25 77 ASP A C 1
ATOM 573 O O . ASP A 1 77 ? -7.141 1.815 -7.909 1.00 96.25 77 ASP A O 1
ATOM 577 N N . GLN A 1 78 ? -5.589 1.457 -6.313 1.00 96.88 78 GLN A N 1
ATOM 578 C CA . GLN A 1 78 ? -4.643 2.462 -6.775 1.00 96.88 78 GLN A CA 1
ATOM 579 C C . GLN A 1 78 ? -3.370 1.818 -7.340 1.00 96.88 78 GLN A C 1
ATOM 581 O O . GLN A 1 78 ? -2.587 1.243 -6.577 1.00 96.88 78 GLN A O 1
ATOM 586 N N . PRO A 1 79 ? -3.087 1.965 -8.649 1.00 96.19 79 PRO A N 1
ATOM 587 C CA . PRO A 1 79 ? -1.823 1.516 -9.220 1.00 96.19 79 PRO A CA 1
ATOM 588 C C . PRO A 1 79 ? -0.650 2.334 -8.666 1.00 96.19 79 PRO A C 1
ATOM 590 O O . PRO A 1 79 ? -0.739 3.557 -8.532 1.00 96.19 79 PRO A O 1
ATOM 593 N N . VAL A 1 80 ? 0.466 1.659 -8.382 1.00 95.12 80 VAL A N 1
ATOM 594 C CA . VAL A 1 80 ? 1.688 2.292 -7.852 1.00 95.12 80 VAL A CA 1
ATOM 595 C C . VAL A 1 80 ? 2.750 2.569 -8.918 1.00 95.12 80 VAL A C 1
ATOM 597 O O . VAL A 1 80 ? 3.724 3.257 -8.629 1.00 95.12 80 VAL A O 1
ATOM 600 N N . PHE A 1 81 ? 2.560 2.061 -10.144 1.00 94.06 81 PHE A N 1
ATOM 601 C CA . PHE A 1 81 ? 3.509 2.185 -11.264 1.00 94.06 81 PHE A CA 1
ATOM 602 C C . PHE A 1 81 ? 4.936 1.721 -10.916 1.00 94.06 81 PHE A C 1
ATOM 604 O O . PHE A 1 81 ? 5.923 2.361 -11.268 1.00 94.06 81 PHE A O 1
ATOM 611 N N . GLY A 1 82 ? 5.019 0.592 -10.217 1.00 95.50 82 GLY A N 1
ATOM 612 C CA . GLY A 1 82 ? 6.244 -0.080 -9.797 1.00 95.50 82 GLY A CA 1
ATOM 613 C C . GLY A 1 82 ? 5.896 -1.413 -9.139 1.00 95.50 82 GLY A C 1
ATOM 614 O O . GLY A 1 82 ? 4.737 -1.835 -9.178 1.00 95.50 82 GLY A O 1
ATOM 615 N N . ILE A 1 83 ? 6.885 -2.051 -8.521 1.00 96.31 83 ILE A N 1
ATOM 616 C CA . ILE A 1 83 ? 6.722 -3.321 -7.806 1.00 96.31 83 ILE A CA 1
ATOM 617 C C . ILE A 1 83 ? 6.758 -3.053 -6.307 1.00 96.31 83 ILE A C 1
ATOM 619 O O . ILE A 1 83 ? 7.768 -2.585 -5.769 1.00 96.31 83 ILE A O 1
ATOM 623 N N . ILE A 1 84 ? 5.660 -3.369 -5.626 1.00 97.06 84 ILE A N 1
ATOM 624 C CA . ILE A 1 84 ? 5.585 -3.354 -4.168 1.00 97.06 84 ILE A CA 1
ATOM 625 C C . ILE A 1 84 ? 6.408 -4.528 -3.641 1.00 97.06 84 ILE A C 1
ATOM 627 O O . ILE A 1 84 ? 6.177 -5.678 -4.004 1.00 97.06 84 ILE A O 1
ATOM 631 N N . LYS A 1 85 ? 7.396 -4.224 -2.798 1.00 96.31 85 LYS A N 1
ATOM 632 C CA . LYS A 1 85 ? 8.252 -5.227 -2.156 1.00 96.31 85 LYS A CA 1
ATOM 633 C C . LYS A 1 85 ? 7.726 -5.594 -0.779 1.00 96.31 85 LYS A C 1
ATOM 635 O O . LYS A 1 85 ? 7.716 -6.770 -0.438 1.00 96.31 85 LYS A O 1
ATOM 640 N N . ASP A 1 86 ? 7.325 -4.585 -0.007 1.00 96.88 86 ASP A N 1
ATOM 641 C CA . ASP A 1 86 ? 6.758 -4.789 1.319 1.00 96.88 86 ASP A CA 1
ATOM 642 C C . ASP A 1 86 ? 5.878 -3.612 1.757 1.00 96.88 86 ASP A C 1
ATOM 644 O O . ASP A 1 86 ? 6.119 -2.464 1.357 1.00 96.88 86 ASP A O 1
ATOM 648 N N . LEU A 1 87 ? 4.882 -3.894 2.593 1.00 97.88 87 LEU A N 1
ATOM 649 C CA . LEU A 1 87 ? 3.973 -2.927 3.194 1.00 97.88 87 LEU A CA 1
ATOM 650 C C . LEU A 1 87 ? 3.864 -3.182 4.695 1.00 97.88 87 LEU A C 1
ATOM 652 O O . LEU A 1 87 ? 3.810 -4.317 5.158 1.00 97.88 87 LEU A O 1
ATOM 656 N N . ALA A 1 88 ? 3.749 -2.105 5.461 1.00 97.62 88 ALA A N 1
ATOM 657 C CA . ALA A 1 88 ? 3.468 -2.182 6.885 1.00 97.62 88 ALA A CA 1
ATOM 658 C C . ALA A 1 88 ? 2.589 -1.019 7.327 1.00 97.62 88 ALA A C 1
ATOM 660 O O . ALA A 1 88 ? 2.537 0.034 6.688 1.00 97.62 88 ALA A O 1
ATOM 661 N N . VAL A 1 89 ? 1.919 -1.203 8.456 1.00 96.38 89 VAL A N 1
ATOM 662 C CA . VAL A 1 89 ? 1.134 -0.152 9.099 1.00 96.38 89 VAL A CA 1
ATOM 663 C C . VAL A 1 89 ? 2.014 0.523 10.136 1.00 96.38 89 VAL A C 1
ATOM 665 O O . VAL A 1 89 ? 2.656 -0.146 10.940 1.00 96.38 89 VAL A O 1
ATOM 668 N N . LEU A 1 90 ? 2.050 1.851 10.107 1.00 94.50 90 LEU A N 1
ATOM 669 C CA . LEU A 1 90 ? 2.661 2.670 11.142 1.00 94.50 90 LEU A CA 1
ATOM 670 C C . LEU A 1 90 ? 1.549 3.343 11.951 1.00 94.50 90 LEU A C 1
ATOM 672 O O . LEU A 1 90 ? 1.007 4.360 11.477 1.00 94.50 90 LEU A O 1
ATOM 676 N N . PRO A 1 91 ? 1.239 2.802 13.147 1.00 92.19 91 PRO A N 1
ATOM 677 C CA . PRO A 1 91 ? 0.147 3.279 13.976 1.00 92.19 91 PRO A CA 1
ATOM 678 C C . PRO A 1 91 ? 0.238 4.772 14.276 1.00 92.19 91 PRO A C 1
ATOM 680 O O . PRO A 1 91 ? 1.321 5.376 14.279 1.00 92.19 91 PRO A O 1
ATOM 683 N N . TRP A 1 92 ? -0.911 5.393 14.516 1.00 87.81 92 TRP A N 1
ATOM 684 C CA . TRP A 1 92 ? -0.932 6.757 15.023 1.00 87.81 92 TRP A CA 1
ATOM 685 C C . TRP A 1 92 ? -0.261 6.854 16.404 1.00 87.81 92 TRP A C 1
ATOM 687 O O . TRP A 1 92 ? -0.522 6.052 17.295 1.00 87.81 92 TRP A O 1
ATOM 697 N N . ASN A 1 93 ? 0.587 7.872 16.590 1.00 83.38 93 ASN A N 1
ATOM 698 C CA . ASN A 1 93 ? 1.244 8.153 17.866 1.00 83.38 93 ASN A CA 1
ATOM 699 C C . ASN A 1 93 ? 1.179 9.655 18.182 1.00 83.38 93 ASN A C 1
ATOM 701 O O . ASN A 1 93 ? 1.837 10.472 17.523 1.00 83.38 93 ASN A O 1
ATOM 705 N N . ASP A 1 94 ? 0.412 10.006 19.218 1.00 75.69 94 ASP A N 1
ATOM 706 C CA . ASP A 1 94 ? 0.172 11.389 19.649 1.00 75.69 94 ASP A CA 1
ATOM 707 C C . ASP A 1 94 ? 1.453 12.128 20.057 1.00 75.69 94 ASP A C 1
ATOM 709 O O . ASP A 1 94 ? 1.532 13.350 19.937 1.00 75.69 94 ASP A O 1
ATOM 713 N N . LYS A 1 95 ? 2.492 11.403 20.495 1.00 72.56 95 LYS A N 1
ATOM 714 C CA . LYS A 1 95 ? 3.753 12.005 20.956 1.00 72.56 95 LYS A CA 1
ATOM 715 C C . LYS A 1 95 ? 4.590 12.581 19.816 1.00 72.56 95 LYS A C 1
ATOM 717 O O . LYS A 1 95 ? 5.369 13.504 20.040 1.00 72.56 95 LYS A O 1
ATOM 722 N N . PHE A 1 96 ? 4.449 12.044 18.603 1.00 65.19 96 PHE A N 1
ATOM 723 C CA . PHE A 1 96 ? 5.324 12.376 17.473 1.00 65.19 96 PHE A CA 1
ATOM 724 C C . PHE A 1 96 ? 4.599 13.065 16.313 1.00 65.19 96 PHE A C 1
ATOM 726 O O . PHE A 1 96 ? 5.251 13.625 15.428 1.00 65.19 96 PHE A O 1
ATOM 733 N N . ARG A 1 97 ? 3.260 13.053 16.288 1.00 64.81 97 ARG A N 1
ATOM 734 C CA . ARG A 1 97 ? 2.478 13.478 15.120 1.00 64.81 97 ARG A CA 1
ATOM 735 C C . ARG A 1 97 ? 1.515 14.626 15.433 1.00 64.81 97 ARG A C 1
ATOM 737 O O . ARG A 1 97 ? 0.312 14.445 15.511 1.00 64.81 97 ARG A O 1
ATOM 744 N N . ALA A 1 98 ? 2.041 15.847 15.526 1.00 55.03 98 ALA A N 1
ATOM 745 C CA . ALA A 1 98 ? 1.232 17.051 15.779 1.00 55.03 98 ALA A CA 1
ATOM 746 C C . ALA A 1 98 ? 1.147 18.040 14.593 1.00 55.03 98 ALA A C 1
ATOM 748 O O . ALA A 1 98 ? 0.684 19.162 14.762 1.00 55.03 98 ALA A O 1
ATOM 749 N N . ARG A 1 99 ? 1.619 17.683 13.384 1.00 60.84 99 ARG A N 1
ATOM 750 C CA . ARG A 1 99 ? 1.838 18.681 12.310 1.00 60.84 99 ARG A CA 1
ATOM 751 C C . ARG A 1 99 ? 0.792 18.756 11.193 1.00 60.84 99 ARG A C 1
ATOM 753 O O . ARG A 1 99 ? 0.810 19.742 10.463 1.00 60.84 99 ARG A O 1
ATOM 760 N N . ARG A 1 100 ? -0.105 17.775 11.020 1.00 67.69 100 ARG A N 1
ATOM 761 C CA . ARG A 1 100 ? -1.168 17.843 9.994 1.00 67.69 100 ARG A CA 1
ATOM 762 C C . ARG A 1 100 ? -2.532 17.394 10.538 1.00 67.69 100 ARG A C 1
ATOM 764 O O . ARG A 1 100 ? -2.652 16.231 10.918 1.00 67.69 100 ARG A O 1
ATOM 771 N N . PRO A 1 101 ? -3.572 18.250 10.479 1.00 67.62 101 PRO A N 1
ATOM 772 C CA . PRO A 1 101 ? -4.928 17.886 10.907 1.00 67.62 101 PRO A CA 1
ATOM 773 C C . PRO A 1 101 ? -5.508 16.689 10.137 1.00 67.62 101 PRO A C 1
ATOM 775 O O . PRO A 1 101 ? -6.176 15.838 10.705 1.00 67.62 101 PRO A O 1
ATOM 778 N N . GLN A 1 102 ? -5.203 16.576 8.840 1.00 68.88 102 GLN A N 1
ATOM 779 C CA . GLN A 1 102 ? -5.773 15.552 7.947 1.00 68.88 102 GLN A CA 1
ATOM 780 C C . GLN A 1 102 ? -5.360 14.112 8.295 1.00 68.88 102 GLN A C 1
ATOM 782 O O . GLN A 1 102 ? -6.052 13.167 7.916 1.00 68.88 102 GLN A O 1
ATOM 787 N N . THR A 1 103 ? -4.237 13.948 8.996 1.00 72.94 103 THR A N 1
ATOM 788 C CA . THR A 1 103 ? -3.715 12.646 9.433 1.00 72.94 103 THR A CA 1
ATOM 789 C C . THR A 1 103 ? -4.046 12.348 10.890 1.00 72.94 103 THR A C 1
ATOM 791 O O . THR A 1 103 ? -3.662 11.296 11.379 1.00 72.94 103 THR A O 1
ATOM 794 N N . GLN A 1 104 ? -4.702 13.271 11.600 1.00 82.31 104 GLN A N 1
ATOM 795 C CA . GLN A 1 104 ? -4.905 13.166 13.040 1.00 82.31 104 GLN A CA 1
ATOM 796 C C . GLN A 1 104 ? -5.679 11.895 13.404 1.00 82.31 104 GLN A C 1
ATOM 798 O O . GLN A 1 104 ? -6.775 11.660 12.897 1.00 82.31 104 GLN A O 1
ATOM 803 N N . GLY A 1 105 ? -5.079 11.079 14.271 1.00 85.38 105 GLY A N 1
ATOM 804 C CA . GLY A 1 105 ? -5.641 9.811 14.735 1.00 85.38 105 GLY A CA 1
ATOM 805 C C . GLY A 1 105 ? -5.679 8.693 13.688 1.00 85.38 105 GLY A C 1
ATOM 806 O O . GLY A 1 105 ? -6.261 7.653 13.965 1.00 85.38 105 GLY A O 1
ATOM 807 N N . LYS A 1 106 ? -5.102 8.893 12.494 1.00 92.19 106 LYS A N 1
ATOM 808 C CA . LYS A 1 106 ? -5.101 7.898 11.414 1.00 92.19 106 LYS A CA 1
ATOM 809 C C . LYS A 1 106 ? -3.767 7.180 11.325 1.00 92.19 106 LYS A C 1
ATOM 811 O O . LYS A 1 106 ? -2.697 7.794 11.421 1.00 92.19 106 LYS A O 1
ATOM 816 N N . ASP A 1 107 ? -3.829 5.889 11.059 1.00 94.38 107 ASP A N 1
ATOM 817 C CA . ASP A 1 107 ? -2.642 5.107 10.761 1.00 94.38 107 ASP A CA 1
ATOM 818 C C . ASP A 1 107 ? -2.043 5.539 9.418 1.00 94.38 107 ASP A C 1
ATOM 820 O O . ASP A 1 107 ? -2.708 6.132 8.563 1.00 94.38 107 ASP A O 1
ATOM 824 N N . LEU A 1 108 ? -0.752 5.266 9.232 1.00 94.88 108 LEU A N 1
ATOM 825 C CA . LEU A 1 108 ? -0.086 5.465 7.947 1.00 94.88 108 LEU A CA 1
ATOM 826 C C . LEU A 1 108 ? 0.279 4.126 7.343 1.00 94.88 108 LEU A C 1
ATOM 828 O O . LEU A 1 108 ? 0.690 3.206 8.046 1.00 94.88 108 LEU A O 1
ATOM 832 N N . LEU A 1 109 ? 0.202 4.057 6.022 1.00 97.44 109 LEU A N 1
ATOM 833 C CA . LEU A 1 109 ? 0.735 2.937 5.274 1.00 97.44 109 LEU A CA 1
ATOM 834 C C . LEU A 1 109 ? 2.183 3.248 4.903 1.00 97.44 109 LEU A C 1
ATOM 836 O O . LEU A 1 109 ? 2.478 4.291 4.321 1.00 97.44 109 LEU A O 1
ATOM 840 N N . VAL A 1 110 ? 3.094 2.352 5.244 1.00 97.31 110 VAL A N 1
ATOM 841 C CA . VAL A 1 110 ? 4.505 2.441 4.887 1.00 97.31 110 VAL A CA 1
ATOM 842 C C . VAL A 1 110 ? 4.767 1.442 3.775 1.00 97.31 110 VAL A C 1
ATOM 844 O O . VAL A 1 110 ? 4.409 0.277 3.900 1.00 97.31 110 VAL A O 1
ATOM 847 N N . ALA A 1 111 ? 5.377 1.902 2.687 1.00 97.69 111 ALA A N 1
ATOM 848 C CA . ALA A 1 111 ? 5.628 1.088 1.511 1.00 97.69 111 ALA A CA 1
ATOM 849 C C . ALA A 1 111 ? 7.098 1.117 1.102 1.00 97.69 111 ALA A C 1
ATOM 851 O O . ALA A 1 111 ? 7.718 2.183 1.005 1.00 97.69 111 ALA A O 1
ATOM 852 N N . LEU A 1 112 ? 7.618 -0.068 0.801 1.00 97.44 112 LEU A N 1
ATOM 853 C CA . LEU A 1 112 ? 8.872 -0.280 0.099 1.00 97.44 112 LEU A CA 1
ATOM 854 C C . LEU A 1 112 ? 8.571 -0.784 -1.307 1.00 97.44 112 LEU A C 1
ATOM 856 O O . LEU A 1 112 ? 7.781 -1.708 -1.499 1.00 97.44 112 LEU A O 1
ATOM 860 N N . SER A 1 113 ? 9.233 -0.194 -2.296 1.00 96.62 113 SER A N 1
ATOM 861 C CA . SER A 1 113 ? 9.094 -0.601 -3.691 1.00 96.62 113 SER A CA 1
ATOM 862 C C . SER A 1 113 ? 10.437 -0.684 -4.409 1.00 96.62 113 SER A C 1
ATOM 864 O O . SER A 1 113 ? 11.516 -0.441 -3.854 1.00 96.62 113 SER A O 1
ATOM 866 N N . ASP A 1 114 ? 10.389 -1.033 -5.684 1.00 96.31 114 ASP A N 1
ATOM 867 C CA . ASP A 1 114 ? 11.500 -0.896 -6.621 1.00 96.31 114 ASP A CA 1
ATOM 868 C C . ASP A 1 114 ? 11.899 0.559 -6.920 1.00 96.31 114 ASP A C 1
ATOM 870 O O . ASP A 1 114 ? 12.897 0.781 -7.590 1.00 96.31 114 ASP A O 1
ATOM 874 N N . SER A 1 115 ? 11.233 1.568 -6.356 1.00 96.50 115 SER A N 1
ATOM 875 C CA . SER A 1 115 ? 11.694 2.964 -6.449 1.00 96.50 115 SER A CA 1
ATOM 876 C C . SER A 1 115 ? 12.972 3.266 -5.647 1.00 96.50 115 SER A C 1
ATOM 878 O O . SER A 1 115 ? 13.573 4.326 -5.829 1.00 96.50 115 SER A O 1
ATOM 880 N N . GLY A 1 116 ? 13.362 2.379 -4.722 1.00 95.69 116 GLY A N 1
ATOM 881 C CA . GLY A 1 116 ? 14.467 2.617 -3.785 1.00 95.69 116 GLY A CA 1
ATOM 882 C C . GLY A 1 116 ? 14.125 3.606 -2.660 1.00 95.69 116 GLY A C 1
ATOM 883 O O . GLY A 1 116 ? 15.019 4.097 -1.970 1.00 95.69 116 GLY A O 1
ATOM 884 N N . LYS A 1 117 ? 12.836 3.920 -2.467 1.00 97.06 117 LYS A N 1
ATOM 885 C CA . LYS A 1 117 ? 12.336 4.849 -1.443 1.00 97.06 117 LYS A CA 1
ATOM 886 C C . LYS A 1 117 ? 11.474 4.136 -0.401 1.00 97.06 117 LYS A C 1
ATOM 888 O O . LYS A 1 117 ? 10.668 3.274 -0.744 1.00 97.06 117 LYS A O 1
ATOM 893 N N . LEU A 1 118 ? 11.586 4.577 0.850 1.00 97.38 118 LEU A N 1
ATOM 894 C CA . LEU A 1 118 ? 10.592 4.352 1.896 1.00 97.38 118 LEU A CA 1
ATOM 895 C C . LEU A 1 118 ? 9.500 5.410 1.763 1.00 97.38 118 LEU A C 1
ATOM 897 O O . LEU A 1 118 ? 9.777 6.606 1.865 1.00 97.38 118 LEU A O 1
ATOM 901 N N . SER A 1 119 ? 8.267 4.982 1.526 1.00 97.19 119 SER A N 1
ATOM 902 C CA . SER A 1 119 ? 7.142 5.883 1.278 1.00 97.19 119 SER A CA 1
ATOM 903 C C . SER A 1 119 ? 6.150 5.812 2.426 1.00 97.19 119 SER A C 1
ATOM 905 O O . SER A 1 119 ? 5.674 4.730 2.745 1.00 97.19 119 SER A O 1
ATOM 907 N N . LEU A 1 120 ? 5.822 6.954 3.030 1.00 96.25 120 LEU A N 1
ATOM 908 C CA . LEU A 1 120 ? 4.760 7.053 4.030 1.00 96.25 120 LEU A CA 1
ATOM 909 C C . LEU A 1 120 ? 3.526 7.635 3.352 1.00 96.25 120 LEU A C 1
ATOM 911 O O . LEU A 1 120 ? 3.562 8.763 2.853 1.00 96.25 120 LEU A O 1
ATOM 915 N N . LEU A 1 121 ? 2.446 6.871 3.336 1.00 96.50 121 LEU A N 1
ATOM 916 C CA . LEU A 1 121 ? 1.205 7.171 2.642 1.00 96.50 121 LEU A CA 1
ATOM 917 C C . LEU A 1 121 ? 0.072 7.347 3.652 1.00 96.50 121 LEU A C 1
ATOM 919 O O . LEU A 1 121 ? 0.001 6.651 4.663 1.00 96.50 121 LEU A O 1
ATOM 923 N N . THR A 1 122 ? -0.846 8.253 3.343 1.00 95.25 122 THR A N 1
ATOM 924 C CA . THR A 1 122 ? -2.127 8.386 4.044 1.00 95.25 122 THR A CA 1
ATOM 925 C C . THR A 1 122 ? -3.259 8.310 3.038 1.00 95.25 122 THR A C 1
ATOM 927 O O . THR A 1 122 ? -3.090 8.667 1.867 1.00 95.25 122 THR A O 1
ATOM 930 N N . PHE A 1 123 ? -4.424 7.865 3.493 1.00 96.19 123 PHE A N 1
ATOM 931 C CA . PHE A 1 123 ? -5.615 7.829 2.662 1.00 96.19 123 PHE A CA 1
ATOM 932 C C . PHE A 1 123 ? -6.390 9.151 2.752 1.00 96.19 123 PHE A C 1
ATOM 934 O O . PHE A 1 123 ? -6.638 9.676 3.840 1.0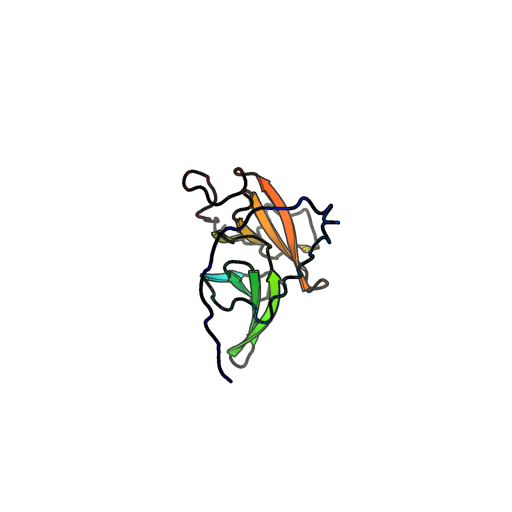0 96.19 123 PHE A O 1
ATOM 941 N N . CYS A 1 124 ? -6.767 9.706 1.602 1.00 93.94 124 CYS A N 1
ATOM 942 C CA . CYS A 1 124 ? -7.670 10.847 1.505 1.00 93.94 124 CYS A CA 1
ATOM 943 C C . CYS A 1 124 ? -9.059 10.352 1.115 1.00 93.94 124 CYS A C 1
ATOM 945 O O . CYS A 1 124 ? -9.227 9.849 0.007 1.00 93.94 124 CYS A O 1
ATOM 947 N N . ILE A 1 125 ? -10.046 10.551 1.989 1.00 93.38 125 ILE A N 1
ATOM 948 C CA . ILE A 1 125 ? -11.441 10.191 1.699 1.00 93.38 125 ILE A CA 1
ATOM 949 C C . ILE A 1 125 ? -11.993 11.064 0.567 1.00 93.38 125 ILE A C 1
ATOM 951 O O . ILE A 1 125 ? -12.576 10.542 -0.372 1.00 93.38 125 ILE A O 1
ATOM 955 N N . GLU A 1 126 ? -11.752 12.377 0.617 1.00 93.25 126 GLU A N 1
ATOM 956 C CA . GLU A 1 126 ? -12.274 13.331 -0.375 1.00 93.25 126 GLU A CA 1
ATOM 957 C C . GLU A 1 126 ? -11.781 13.024 -1.794 1.00 93.25 126 GLU A C 1
ATOM 959 O O . GLU A 1 126 ? -12.549 13.071 -2.749 1.00 93.25 126 GLU A O 1
ATOM 964 N N . MET A 1 127 ? -10.500 12.668 -1.935 1.00 94.19 127 MET A N 1
ATOM 965 C CA . MET A 1 127 ? -9.912 12.286 -3.224 1.00 94.19 127 MET A CA 1
ATOM 966 C C . MET A 1 127 ? -10.032 10.784 -3.525 1.00 94.19 127 MET A C 1
ATOM 968 O O . MET A 1 127 ? -9.545 10.347 -4.567 1.00 94.19 127 MET A O 1
ATOM 972 N N . ASN A 1 128 ? -10.594 10.001 -2.600 1.00 95.69 128 ASN A N 1
ATOM 973 C CA . ASN A 1 128 ? -10.666 8.541 -2.625 1.00 95.69 128 ASN A CA 1
ATOM 974 C C . ASN A 1 128 ? -9.358 7.861 -3.082 1.00 95.69 128 ASN A C 1
ATOM 976 O O . ASN A 1 128 ? -9.361 7.019 -3.983 1.00 95.69 128 ASN A O 1
ATOM 980 N N . ARG A 1 129 ? -8.215 8.284 -2.523 1.00 96.31 129 ARG A N 1
ATOM 981 C CA . ARG A 1 129 ? -6.884 7.809 -2.944 1.00 96.31 129 ARG A CA 1
ATOM 982 C C . ARG A 1 129 ? -5.840 7.882 -1.836 1.00 96.31 129 ARG A C 1
ATOM 984 O O . ARG A 1 129 ? -5.897 8.755 -0.965 1.00 96.31 129 ARG A O 1
ATOM 991 N N . PHE A 1 130 ? -4.825 7.034 -1.936 1.00 97.19 130 PHE A N 1
ATOM 992 C CA . PHE A 1 130 ? -3.582 7.176 -1.188 1.00 97.19 130 PHE A CA 1
ATOM 993 C C . PHE A 1 130 ? -2.733 8.299 -1.772 1.00 97.19 130 PHE A C 1
ATOM 995 O O . PHE A 1 130 ? -2.549 8.410 -2.988 1.00 97.19 130 PHE A O 1
ATOM 1002 N N . PHE A 1 131 ? -2.152 9.111 -0.898 1.00 94.06 131 PHE A N 1
ATOM 1003 C CA . PHE A 1 131 ? -1.164 10.101 -1.295 1.00 94.06 131 PHE A CA 1
ATOM 1004 C C . PHE A 1 131 ? 0.029 10.092 -0.339 1.00 94.06 131 PHE A C 1
ATOM 1006 O O . PHE A 1 131 ? -0.121 9.790 0.851 1.00 94.06 131 PHE A O 1
ATOM 1013 N N . PRO A 1 132 ? 1.229 10.408 -0.843 1.00 93.88 132 PRO A N 1
ATOM 1014 C CA . PRO A 1 132 ? 2.419 10.396 -0.021 1.00 93.88 132 PRO A CA 1
ATOM 1015 C C . PRO A 1 132 ? 2.466 11.607 0.905 1.00 93.88 132 PRO A C 1
ATOM 1017 O O . PRO A 1 132 ? 2.294 12.754 0.492 1.00 93.88 132 PRO A O 1
ATOM 1020 N N . ILE A 1 133 ? 2.759 11.345 2.173 1.00 92.56 133 ILE A N 1
ATOM 1021 C CA . ILE A 1 133 ? 3.162 12.374 3.131 1.00 92.56 133 ILE A CA 1
ATOM 1022 C C . ILE A 1 133 ? 4.626 12.721 2.905 1.00 92.56 133 ILE A C 1
ATOM 1024 O O . ILE A 1 133 ? 4.982 13.900 2.901 1.00 92.56 133 ILE A O 1
ATOM 1028 N N . THR A 1 134 ? 5.462 11.693 2.754 1.00 93.88 134 THR A N 1
ATOM 1029 C CA . THR A 1 134 ? 6.896 11.836 2.532 1.00 93.88 134 THR A CA 1
ATOM 1030 C C . THR A 1 134 ? 7.473 10.600 1.851 1.00 93.88 134 THR A C 1
ATOM 1032 O O . THR A 1 134 ? 6.923 9.499 1.946 1.00 93.88 134 THR A O 1
ATOM 1035 N N . HIS A 1 135 ? 8.611 10.801 1.197 1.00 96.56 135 HIS A N 1
ATOM 1036 C CA . HIS A 1 135 ? 9.457 9.745 0.671 1.00 96.56 135 HIS A CA 1
ATOM 1037 C C . HIS A 1 135 ? 10.879 9.946 1.183 1.00 96.56 135 HIS A C 1
ATOM 1039 O O . HIS A 1 135 ? 11.422 11.046 1.090 1.00 96.56 135 HIS A O 1
ATOM 1045 N N . VAL A 1 136 ? 11.496 8.875 1.668 1.00 96.75 136 VAL A N 1
ATOM 1046 C CA . VAL A 1 136 ? 12.896 8.862 2.096 1.00 96.75 136 VAL A CA 1
ATOM 1047 C C . VAL A 1 136 ? 13.670 7.952 1.154 1.00 96.75 136 VAL A C 1
ATOM 1049 O O . VAL A 1 136 ? 13.316 6.787 0.990 1.00 96.75 136 VAL A O 1
ATOM 1052 N N . GLN A 1 137 ? 14.709 8.476 0.505 1.00 96.44 137 GLN A N 1
ATOM 1053 C CA . GLN A 1 137 ? 15.563 7.675 -0.370 1.00 96.44 137 GLN A CA 1
ATOM 1054 C C . GLN A 1 137 ? 16.400 6.706 0.474 1.00 96.44 137 GLN A C 1
ATOM 1056 O O . GLN A 1 137 ? 17.105 7.141 1.379 1.00 96.44 137 GLN A O 1
ATOM 1061 N N . LEU A 1 138 ? 16.333 5.411 0.166 1.00 95.44 138 LEU A N 1
ATOM 1062 C CA . LEU A 1 138 ? 17.140 4.372 0.811 1.00 95.44 138 LEU A CA 1
ATOM 1063 C C . LEU A 1 138 ? 18.231 3.830 -0.117 1.00 95.44 138 LEU A C 1
ATOM 1065 O O . LEU A 1 138 ? 19.314 3.479 0.341 1.00 95.44 138 LEU A O 1
ATOM 1069 N N . SER A 1 139 ? 17.940 3.719 -1.413 1.00 94.31 139 SER A N 1
ATOM 1070 C CA . SER A 1 139 ? 18.826 3.093 -2.400 1.00 94.31 139 SER A CA 1
ATOM 1071 C C . SER A 1 139 ? 18.462 3.515 -3.823 1.00 94.31 139 SER A C 1
ATOM 1073 O O . SER A 1 139 ? 17.466 4.200 -4.023 1.00 94.31 139 SER A O 1
ATOM 1075 N N . ASN A 1 140 ? 19.249 3.142 -4.831 1.00 94.31 140 ASN A N 1
ATOM 1076 C CA . ASN A 1 140 ? 18.885 3.416 -6.224 1.00 94.31 140 ASN A CA 1
ATOM 1077 C C . ASN A 1 140 ? 17.649 2.597 -6.658 1.00 94.31 140 ASN A C 1
ATOM 1079 O O . ASN A 1 140 ? 17.430 1.506 -6.124 1.00 94.31 140 ASN A O 1
ATOM 1083 N N . PRO A 1 141 ? 16.858 3.081 -7.634 1.00 95.44 141 PRO A N 1
ATOM 1084 C CA . PRO A 1 141 ? 15.744 2.316 -8.183 1.00 95.44 141 PRO A CA 1
ATOM 1085 C C . PRO A 1 141 ? 16.177 0.957 -8.751 1.00 95.44 141 PRO A C 1
ATOM 1087 O O . PRO A 1 141 ? 17.282 0.799 -9.270 1.00 95.44 141 PRO A O 1
ATOM 1090 N N . GLY A 1 142 ? 15.276 -0.017 -8.679 1.00 93.25 142 GLY A N 1
ATOM 1091 C CA . GLY A 1 142 ? 15.451 -1.391 -9.129 1.00 93.25 142 GLY A CA 1
ATOM 1092 C C . GLY A 1 142 ? 15.153 -2.427 -8.041 1.00 93.25 142 GLY A C 1
ATOM 1093 O O . GLY A 1 142 ? 14.788 -2.124 -6.897 1.00 93.25 142 GLY A O 1
ATOM 1094 N N . ASN A 1 143 ? 15.328 -3.699 -8.402 1.00 90.56 143 ASN A N 1
ATOM 1095 C CA . ASN A 1 143 ? 15.107 -4.846 -7.517 1.00 90.56 143 ASN A CA 1
ATOM 1096 C C . ASN A 1 143 ? 16.399 -5.637 -7.242 1.00 90.56 143 ASN A C 1
ATOM 1098 O O . ASN A 1 143 ? 16.432 -6.867 -7.283 1.00 90.56 143 ASN A O 1
ATOM 1102 N N . ILE A 1 144 ? 17.482 -4.909 -6.973 1.00 90.62 144 ILE A N 1
ATOM 1103 C CA . ILE A 1 144 ? 18.803 -5.465 -6.656 1.00 90.62 144 ILE A CA 1
ATOM 1104 C C . ILE A 1 144 ? 18.768 -6.166 -5.278 1.00 90.62 144 ILE A C 1
ATOM 1106 O O . ILE A 1 144 ? 17.962 -5.815 -4.411 1.00 90.62 144 ILE A O 1
ATOM 1110 N N . ARG A 1 145 ? 19.548 -7.242 -5.091 1.00 86.94 145 ARG A N 1
ATOM 1111 C CA . ARG A 1 145 ? 19.435 -8.139 -3.916 1.00 86.94 145 ARG A CA 1
ATOM 1112 C C . ARG A 1 145 ? 20.100 -7.616 -2.655 1.00 86.94 145 ARG A C 1
ATOM 1114 O O . ARG A 1 145 ? 19.564 -7.823 -1.575 1.00 86.94 145 ARG A O 1
ATOM 1121 N N . ASP A 1 146 ? 21.214 -6.936 -2.821 1.00 88.06 146 ASP A N 1
ATOM 1122 C CA . ASP A 1 146 ? 22.083 -6.389 -1.783 1.00 88.06 146 ASP A CA 1
ATOM 1123 C C . ASP A 1 146 ? 21.671 -4.984 -1.316 1.00 88.06 146 ASP A C 1
ATOM 1125 O O . ASP A 1 146 ? 22.194 -4.487 -0.322 1.00 88.06 146 ASP A O 1
ATOM 1129 N N . LEU A 1 147 ? 20.697 -4.355 -1.983 1.00 87.19 147 LEU A N 1
ATOM 1130 C CA . LEU A 1 147 ? 20.155 -3.067 -1.558 1.00 87.19 147 LEU A CA 1
ATOM 1131 C C . LEU A 1 147 ? 19.070 -3.233 -0.478 1.00 87.19 147 LEU A C 1
ATOM 1133 O O . LEU A 1 147 ? 18.288 -4.191 -0.523 1.00 87.19 147 LEU A O 1
ATOM 1137 N N . PRO A 1 148 ? 18.960 -2.277 0.465 1.00 86.25 148 PRO A N 1
ATOM 1138 C CA . PRO A 1 148 ? 17.882 -2.261 1.445 1.00 86.25 148 PRO A CA 1
ATOM 1139 C C . PRO A 1 148 ? 16.520 -2.094 0.758 1.00 86.25 148 PRO A C 1
ATOM 1141 O O . PRO A 1 148 ? 16.421 -1.613 -0.374 1.00 86.25 148 PRO A O 1
ATOM 1144 N N . GLY A 1 149 ? 15.454 -2.459 1.472 1.00 86.06 149 GLY A N 1
ATOM 1145 C CA . GLY A 1 149 ? 14.085 -2.271 0.992 1.00 86.06 149 GLY A CA 1
ATOM 1146 C C . GLY A 1 149 ? 13.332 -3.559 0.630 1.00 86.06 149 GLY A C 1
ATOM 1147 O O . GLY A 1 149 ? 12.373 -3.492 -0.132 1.00 86.06 149 GLY A O 1
ATOM 1148 N N . ARG A 1 150 ? 13.781 -4.726 1.116 1.00 89.81 150 ARG A N 1
ATOM 1149 C CA . ARG A 1 150 ? 13.123 -6.031 0.885 1.00 89.81 150 ARG A CA 1
ATOM 1150 C C . ARG A 1 150 ? 12.203 -6.488 2.007 1.00 89.81 150 ARG A C 1
ATOM 1152 O O . ARG A 1 150 ? 11.348 -7.324 1.764 1.00 89.81 150 ARG A O 1
ATOM 1159 N N . MET A 1 151 ? 12.448 -5.996 3.212 1.00 93.56 151 MET A N 1
ATOM 1160 C CA . MET A 1 151 ? 11.681 -6.326 4.402 1.00 93.56 151 MET A CA 1
ATOM 1161 C C . MET A 1 151 ? 11.429 -5.041 5.170 1.00 93.56 151 MET A C 1
ATOM 1163 O O . MET A 1 151 ? 12.319 -4.189 5.273 1.00 93.56 151 MET A O 1
ATOM 1167 N N . LEU A 1 152 ? 10.227 -4.923 5.704 1.00 95.25 152 LEU A N 1
ATOM 1168 C CA . LEU A 1 152 ? 9.756 -3.805 6.486 1.00 95.25 152 LEU A CA 1
ATOM 1169 C C . LEU A 1 152 ? 9.199 -4.334 7.799 1.00 95.25 152 LEU A C 1
ATOM 1171 O O . LEU A 1 152 ? 8.294 -5.160 7.829 1.00 95.25 152 LEU A O 1
ATOM 1175 N N . ALA A 1 153 ? 9.730 -3.818 8.896 1.00 94.81 153 ALA A N 1
ATOM 1176 C CA . ALA A 1 153 ? 9.148 -3.997 10.211 1.00 94.81 153 ALA A CA 1
ATOM 1177 C C . ALA A 1 153 ? 8.925 -2.616 10.810 1.00 94.81 153 ALA A C 1
ATOM 1179 O O . ALA A 1 153 ? 9.747 -1.711 10.644 1.00 94.81 153 ALA A O 1
ATOM 1180 N N . VAL A 1 154 ? 7.795 -2.458 11.483 1.00 94.00 154 VAL A N 1
ATOM 1181 C CA . VAL A 1 154 ? 7.399 -1.209 12.115 1.00 94.00 154 VAL A CA 1
ATOM 1182 C C . VAL A 1 154 ? 7.149 -1.482 13.586 1.00 94.00 154 VAL A C 1
ATOM 1184 O O . VAL A 1 154 ? 6.537 -2.491 13.938 1.00 94.00 154 VAL A O 1
ATOM 1187 N N . ASP A 1 155 ? 7.665 -0.602 14.441 1.00 91.19 155 ASP A N 1
ATOM 1188 C CA . ASP A 1 155 ? 7.408 -0.695 15.870 1.00 91.19 155 ASP A CA 1
ATOM 1189 C C . ASP A 1 155 ? 5.927 -0.439 16.173 1.00 91.19 155 ASP A C 1
ATOM 1191 O O . ASP A 1 155 ? 5.273 0.399 15.551 1.00 91.19 155 ASP A O 1
ATOM 1195 N N . SER A 1 156 ? 5.401 -1.193 17.133 1.00 80.00 156 SER A N 1
ATOM 1196 C CA . SER A 1 156 ? 3.985 -1.154 17.504 1.00 80.00 156 SER A CA 1
ATOM 1197 C C . SER A 1 156 ? 3.595 -0.006 18.453 1.00 80.00 156 SER A C 1
ATOM 1199 O O . SER A 1 156 ? 2.417 0.075 18.799 1.00 80.00 156 SER A O 1
ATOM 1201 N N . ARG A 1 157 ? 4.539 0.831 18.926 1.00 63.06 157 ARG A N 1
ATOM 1202 C CA . ARG A 1 157 ? 4.336 1.777 20.046 1.00 63.06 157 ARG A CA 1
ATOM 1203 C C . ARG A 1 157 ? 4.586 3.256 19.734 1.00 63.06 157 ARG A C 1
ATOM 1205 O O . ARG A 1 157 ? 5.359 3.621 18.824 1.00 63.06 157 ARG A O 1
#

Secondary structure (DSSP, 8-state):
------------------------------SS------EEEEE--SSTT--EEEEE-SSEEEEEEE-TTS-EEEEEEEE-SS-EEEEEEE---TTT--S-GGGTT--EEEEEETTSEEEEEEEETTTTEEEEEEEEE-S-SS--SSSS-S-------